Protein AF-A0A4Q5UXK5-F1 (afdb_monomer_lite)

Structure (mmCIF, N/CA/C/O backbone):
data_AF-A0A4Q5UXK5-F1
#
_entry.id   AF-A0A4Q5UXK5-F1
#
loop_
_atom_site.group_PDB
_atom_site.id
_atom_site.type_symbol
_atom_site.label_atom_id
_atom_site.label_alt_id
_atom_site.label_comp_id
_atom_site.label_asym_id
_atom_site.label_entity_id
_atom_site.label_seq_id
_atom_site.pdbx_PDB_ins_code
_atom_site.Cartn_x
_atom_site.Cartn_y
_atom_site.Cartn_z
_atom_site.occupancy
_atom_site.B_iso_or_equiv
_atom_site.auth_seq_id
_atom_site.auth_comp_id
_atom_site.auth_asym_id
_atom_site.auth_atom_id
_atom_site.pdbx_PDB_model_num
ATOM 1 N N . MET A 1 1 ? -14.669 1.263 8.302 1.00 88.19 1 MET A N 1
ATOM 2 C CA . MET A 1 1 ? -14.565 1.786 6.920 1.00 88.19 1 MET A CA 1
ATOM 3 C C . MET A 1 1 ? -13.680 0.834 6.129 1.00 88.19 1 MET A C 1
ATOM 5 O O . MET A 1 1 ? -12.861 0.179 6.762 1.00 88.19 1 MET A O 1
ATOM 9 N N . LYS A 1 2 ? -13.867 0.718 4.810 1.00 95.69 2 LYS A N 1
ATOM 10 C CA . LYS A 1 2 ? -13.001 -0.076 3.924 1.00 95.69 2 LYS A CA 1
ATOM 11 C C . LYS A 1 2 ? -12.395 0.841 2.864 1.00 95.69 2 LYS A C 1
ATOM 13 O O . LYS A 1 2 ? -13.109 1.706 2.356 1.00 95.69 2 LYS A O 1
ATOM 18 N N . ILE A 1 3 ? -11.112 0.668 2.565 1.00 98.06 3 ILE A N 1
ATOM 19 C CA . ILE A 1 3 ? -10.378 1.416 1.539 1.00 98.06 3 ILE A CA 1
ATOM 20 C C . ILE A 1 3 ? -9.886 0.420 0.491 1.00 98.06 3 ILE A C 1
ATOM 22 O O . ILE A 1 3 ? -9.264 -0.574 0.839 1.00 98.06 3 ILE A O 1
ATOM 26 N N . LEU A 1 4 ? -10.127 0.708 -0.788 1.00 97.62 4 LEU A N 1
ATOM 27 C CA . LEU A 1 4 ? -9.451 0.029 -1.892 1.00 97.62 4 LEU A CA 1
ATOM 28 C C . LEU A 1 4 ? -8.322 0.934 -2.391 1.00 97.62 4 LEU A C 1
ATOM 30 O O . LEU A 1 4 ? -8.586 1.998 -2.955 1.00 97.62 4 LEU A O 1
ATOM 34 N N . TYR A 1 5 ? -7.075 0.520 -2.184 1.00 97.06 5 TYR A N 1
ATOM 35 C CA . TYR A 1 5 ? -5.886 1.245 -2.615 1.00 97.06 5 TYR A CA 1
ATOM 36 C C . TYR A 1 5 ? -5.299 0.612 -3.882 1.00 97.06 5 TYR A C 1
ATOM 38 O O . TYR A 1 5 ? -4.569 -0.377 -3.832 1.00 97.06 5 TYR A O 1
ATOM 46 N N . ALA A 1 6 ? -5.643 1.181 -5.039 1.00 96.31 6 ALA A N 1
ATOM 47 C CA . ALA A 1 6 ? -5.093 0.762 -6.323 1.00 96.31 6 ALA A CA 1
ATOM 48 C C . ALA A 1 6 ? -3.769 1.489 -6.613 1.00 96.31 6 ALA A C 1
ATOM 50 O O . ALA A 1 6 ? -3.727 2.722 -6.587 1.00 96.31 6 ALA A O 1
ATOM 51 N N . LEU A 1 7 ? -2.702 0.747 -6.918 1.00 94.50 7 LEU A N 1
ATOM 52 C CA . LEU A 1 7 ? -1.392 1.307 -7.253 1.00 94.50 7 LEU A CA 1
ATOM 53 C C . LEU A 1 7 ? -0.785 0.670 -8.509 1.00 94.50 7 LEU A C 1
ATOM 55 O O . LEU A 1 7 ? -0.941 -0.521 -8.776 1.00 94.50 7 LEU A O 1
ATOM 59 N N . GLN A 1 8 ? -0.067 1.490 -9.275 1.00 92.62 8 GLN A N 1
ATOM 60 C CA . GLN A 1 8 ? 0.705 1.045 -10.431 1.00 92.62 8 GLN A CA 1
ATOM 61 C C . GLN A 1 8 ? 2.048 0.478 -9.957 1.00 92.62 8 GLN A C 1
ATOM 63 O O . GLN A 1 8 ? 2.821 1.167 -9.295 1.00 92.62 8 GLN A O 1
ATOM 68 N N . ALA A 1 9 ? 2.323 -0.778 -10.289 1.00 88.19 9 ALA A N 1
ATOM 69 C CA . ALA A 1 9 ? 3.510 -1.527 -9.892 1.00 88.19 9 ALA A CA 1
ATOM 70 C C . ALA A 1 9 ? 4.678 -1.381 -10.886 1.00 88.19 9 ALA A C 1
ATOM 72 O O . ALA A 1 9 ? 5.752 -1.938 -10.657 1.00 88.19 9 ALA A O 1
ATOM 73 N N . THR A 1 10 ? 4.504 -0.628 -11.978 1.00 91.12 10 THR A N 1
ATOM 74 C CA . THR A 1 10 ? 5.597 -0.272 -12.889 1.00 91.12 10 THR A CA 1
ATOM 75 C C . THR A 1 10 ? 6.262 1.036 -12.477 1.00 91.12 10 THR A C 1
ATOM 77 O O . THR A 1 10 ? 5.607 2.050 -12.267 1.00 91.12 10 THR A O 1
ATOM 80 N N . 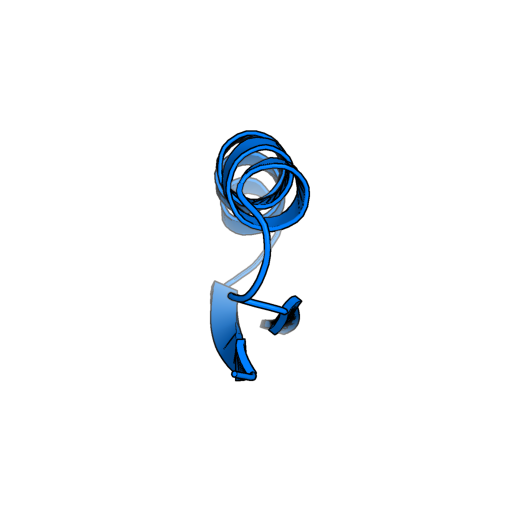GLY A 1 11 ? 7.594 1.014 -12.375 1.00 84.06 11 GLY A N 1
ATOM 81 C CA . GLY A 1 11 ? 8.407 2.148 -11.935 1.00 84.06 11 GLY A CA 1
ATOM 82 C C . GLY A 1 11 ? 8.616 2.194 -10.415 1.00 84.06 11 GLY A C 1
ATOM 83 O O . GLY A 1 11 ? 7.671 2.243 -9.630 1.00 84.06 11 GLY A O 1
ATOM 84 N N . ASN A 1 12 ? 9.884 2.247 -9.990 1.00 86.62 12 ASN A N 1
ATOM 85 C CA . ASN A 1 12 ? 10.280 2.159 -8.574 1.00 86.62 12 ASN A CA 1
ATOM 86 C C . ASN A 1 12 ? 9.697 3.280 -7.690 1.00 86.62 12 ASN A C 1
ATOM 88 O O . ASN A 1 12 ? 9.518 3.087 -6.490 1.00 86.62 12 ASN A O 1
ATOM 92 N N . GLY A 1 13 ? 9.375 4.440 -8.272 1.00 92.00 13 GLY A N 1
ATOM 93 C CA . GLY A 1 13 ? 8.805 5.571 -7.534 1.00 92.00 13 GLY A CA 1
ATOM 94 C C . GLY A 1 13 ? 7.401 5.303 -6.983 1.00 92.00 13 GLY A C 1
ATOM 95 O O . GLY A 1 13 ? 7.093 5.737 -5.874 1.00 92.00 13 GLY A O 1
ATOM 96 N N . HIS A 1 14 ? 6.568 4.552 -7.710 1.00 93.00 14 HIS A N 1
ATOM 97 C CA . HIS A 1 14 ? 5.203 4.243 -7.276 1.00 93.00 14 HIS A CA 1
ATOM 98 C C . HIS A 1 14 ? 5.193 3.266 -6.099 1.00 93.00 14 HIS A C 1
ATOM 100 O O . HIS A 1 14 ? 4.513 3.520 -5.107 1.00 93.00 14 HIS A O 1
ATOM 106 N N . ILE A 1 15 ? 6.016 2.213 -6.164 1.00 92.75 15 ILE A N 1
ATOM 107 C CA . ILE A 1 15 ? 6.196 1.259 -5.061 1.00 92.75 15 ILE A CA 1
ATOM 108 C C . ILE A 1 15 ? 6.777 1.964 -3.832 1.00 92.75 15 ILE A C 1
ATOM 110 O O . ILE A 1 15 ? 6.235 1.823 -2.741 1.00 92.75 15 ILE A O 1
ATOM 114 N N . SER A 1 16 ? 7.834 2.772 -4.000 1.00 94.69 16 SER A N 1
ATOM 115 C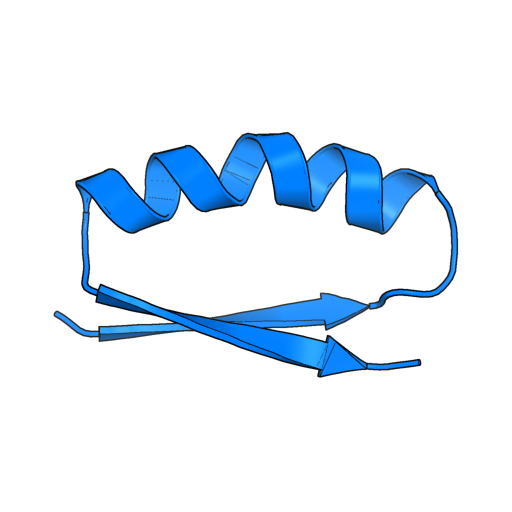 CA . SER A 1 16 ? 8.458 3.488 -2.878 1.00 94.69 16 SER A CA 1
ATOM 116 C C . SER A 1 16 ? 7.454 4.371 -2.142 1.00 94.69 16 SER A C 1
ATOM 118 O O . SER A 1 16 ? 7.432 4.383 -0.915 1.00 94.69 16 SER A O 1
ATOM 120 N N . ARG A 1 17 ? 6.591 5.080 -2.879 1.00 94.56 17 ARG A N 1
ATOM 121 C CA . ARG A 1 17 ? 5.559 5.920 -2.271 1.00 94.56 17 ARG A CA 1
ATOM 122 C C . ARG A 1 17 ? 4.434 5.098 -1.640 1.00 94.56 17 ARG A C 1
ATOM 124 O O . ARG A 1 17 ? 3.957 5.461 -0.569 1.00 94.56 17 ARG A O 1
ATOM 131 N N . ALA A 1 18 ? 4.004 4.014 -2.282 1.00 95.56 18 ALA A N 1
ATOM 132 C CA . ALA A 1 18 ? 2.969 3.138 -1.740 1.00 95.56 18 ALA A CA 1
ATOM 133 C C . ALA A 1 18 ? 3.392 2.525 -0.396 1.00 95.56 18 ALA A C 1
ATOM 135 O O . ALA A 1 18 ? 2.575 2.474 0.520 1.00 95.56 18 ALA A O 1
ATOM 136 N N . SER A 1 19 ? 4.669 2.160 -0.244 1.00 94.19 19 SER A N 1
ATOM 137 C CA . SER A 1 19 ? 5.231 1.645 1.012 1.00 94.19 19 SER A CA 1
ATOM 138 C C . SER A 1 19 ? 5.175 2.645 2.171 1.00 94.19 19 SER A C 1
ATOM 140 O O . SER A 1 19 ? 5.105 2.232 3.324 1.00 94.19 19 SER A O 1
ATOM 142 N N . GLU A 1 20 ? 5.193 3.950 1.890 1.00 97.12 20 GLU A N 1
ATOM 143 C CA . GLU A 1 20 ? 5.024 4.993 2.911 1.00 97.12 20 GLU A CA 1
ATOM 144 C C . GLU A 1 20 ? 3.544 5.255 3.234 1.00 97.12 20 GLU A C 1
ATOM 146 O O . GLU A 1 20 ? 3.196 5.538 4.378 1.00 97.12 20 GLU A O 1
ATOM 151 N N . ILE A 1 21 ? 2.662 5.165 2.232 1.00 96.88 21 ILE A N 1
ATOM 152 C CA . ILE A 1 21 ? 1.234 5.494 2.364 1.00 96.88 21 ILE A CA 1
ATOM 153 C C . ILE A 1 21 ? 0.433 4.342 2.981 1.00 96.88 21 ILE A C 1
ATOM 155 O O . ILE A 1 21 ? -0.427 4.590 3.827 1.00 96.88 21 ILE A O 1
ATOM 159 N N . LEU A 1 22 ? 0.691 3.097 2.571 1.00 97.19 22 LEU A N 1
ATOM 160 C CA . LEU A 1 22 ? -0.092 1.928 2.983 1.00 97.19 22 LEU A CA 1
ATOM 161 C C . LEU A 1 22 ? -0.181 1.772 4.514 1.00 97.19 22 LEU A C 1
ATOM 163 O O . LEU A 1 22 ? -1.305 1.666 5.007 1.00 97.19 22 LEU A O 1
ATOM 167 N N . PRO A 1 23 ? 0.921 1.879 5.290 1.00 97.94 23 PRO A N 1
ATOM 168 C CA . PRO A 1 23 ? 0.848 1.762 6.746 1.00 97.94 23 PRO A CA 1
ATOM 169 C C . PRO A 1 23 ? -0.046 2.826 7.388 1.00 97.94 23 PRO A C 1
ATOM 171 O O . PRO A 1 23 ? -0.702 2.563 8.389 1.00 97.94 23 PRO A O 1
ATOM 174 N N . ILE A 1 24 ? -0.102 4.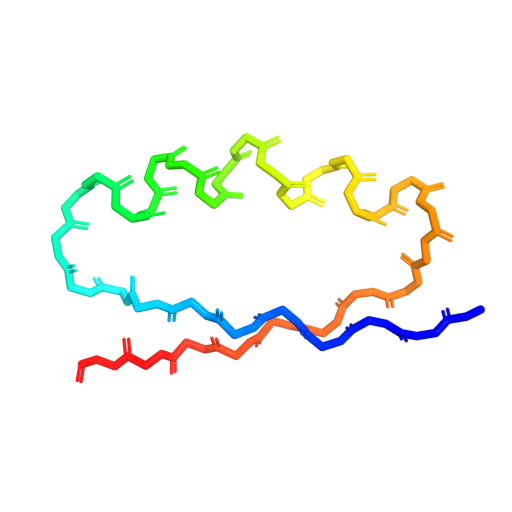032 6.811 1.00 98.06 24 ILE A N 1
ATOM 175 C CA . ILE A 1 24 ? -0.952 5.118 7.314 1.00 98.06 24 ILE A CA 1
ATOM 176 C C . ILE A 1 24 ? -2.426 4.770 7.080 1.00 98.06 24 ILE A C 1
ATOM 178 O O . ILE A 1 24 ? -3.242 4.929 7.987 1.00 98.06 24 ILE A O 1
ATOM 182 N N . LEU A 1 25 ? -2.769 4.259 5.894 1.00 97.94 25 LEU A N 1
ATOM 183 C CA . LEU A 1 25 ? -4.141 3.871 5.556 1.00 97.94 25 LEU A CA 1
ATOM 184 C C . LEU A 1 25 ? -4.655 2.735 6.453 1.00 97.94 25 LEU A C 1
ATOM 186 O O . LEU A 1 25 ? -5.798 2.798 6.908 1.00 97.94 25 LEU A O 1
ATOM 190 N N . GLU A 1 26 ? -3.802 1.757 6.768 1.00 97.69 26 GLU A N 1
ATOM 191 C CA . GLU A 1 26 ? -4.128 0.636 7.664 1.00 97.69 26 GLU A CA 1
ATOM 192 C C . GLU A 1 26 ? -4.431 1.090 9.104 1.00 97.69 26 GLU A C 1
ATOM 194 O O . GLU A 1 26 ? -5.194 0.433 9.811 1.00 97.69 26 GLU A O 1
ATOM 199 N N . THR A 1 27 ? -3.924 2.254 9.544 1.00 98.06 27 THR A N 1
ATOM 200 C CA . THR A 1 27 ? -4.322 2.830 10.848 1.00 98.06 27 THR A CA 1
ATOM 201 C C . THR A 1 27 ? -5.746 3.393 10.861 1.00 98.06 27 THR A C 1
ATOM 203 O O . THR A 1 27 ? -6.321 3.593 11.932 1.00 98.06 27 THR A O 1
ATOM 206 N N . MET A 1 28 ? -6.326 3.668 9.689 1.00 97.31 28 MET A N 1
ATOM 207 C CA . MET A 1 28 ? -7.610 4.362 9.544 1.00 97.31 28 MET A CA 1
ATOM 208 C C . MET A 1 28 ? -8.751 3.417 9.154 1.00 97.31 28 MET A C 1
ATOM 210 O O . MET A 1 28 ? -9.919 3.696 9.448 1.00 97.31 28 MET A O 1
ATOM 214 N N . ALA A 1 29 ? -8.442 2.330 8.446 1.00 98.06 29 ALA A N 1
ATOM 215 C CA . ALA A 1 29 ? -9.426 1.412 7.892 1.00 98.06 29 ALA A CA 1
ATOM 216 C C . ALA A 1 29 ? -8.802 0.065 7.506 1.00 98.06 29 ALA A C 1
ATOM 218 O O . ALA A 1 29 ? -7.592 -0.072 7.402 1.00 98.06 29 ALA A O 1
ATOM 219 N N . ASP A 1 30 ? -9.670 -0.904 7.229 1.00 98.31 30 ASP A N 1
ATOM 220 C CA . ASP A 1 30 ? -9.308 -2.132 6.523 1.00 98.31 30 ASP A CA 1
ATOM 221 C C . ASP A 1 30 ? -8.975 -1.784 5.060 1.00 98.31 30 ASP A C 1
ATOM 223 O O . ASP A 1 30 ? -9.787 -1.121 4.395 1.00 98.31 30 ASP A O 1
ATOM 227 N N . VAL A 1 31 ? -7.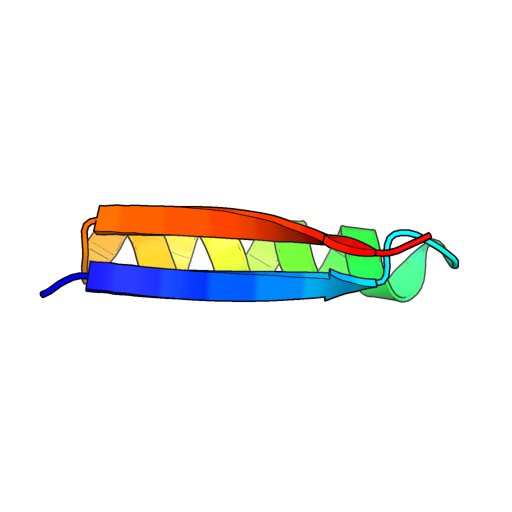780 -2.155 4.591 1.00 98.19 31 VAL A N 1
ATOM 228 C CA . VAL A 1 31 ? -7.245 -1.749 3.282 1.00 98.19 31 VAL A CA 1
ATOM 229 C C . VAL A 1 31 ? -7.050 -2.965 2.386 1.00 98.19 31 VAL A C 1
ATOM 231 O O . VAL A 1 31 ? -6.234 -3.835 2.669 1.00 98.19 31 VAL A O 1
ATOM 234 N N . ASP A 1 32 ? -7.739 -2.965 1.250 1.00 98.19 32 ASP A N 1
ATOM 235 C CA . ASP A 1 32 ? -7.496 -3.891 0.151 1.00 98.19 32 ASP A CA 1
ATOM 236 C C . ASP A 1 32 ? -6.554 -3.232 -0.863 1.00 98.19 32 ASP A C 1
ATOM 238 O O . ASP A 1 32 ? -6.765 -2.085 -1.265 1.00 98.19 32 ASP A O 1
ATOM 242 N N . VAL A 1 33 ? -5.520 -3.947 -1.309 1.00 96.56 33 VAL A N 1
ATOM 243 C CA . VAL A 1 33 ? -4.533 -3.426 -2.266 1.00 96.56 33 VAL A CA 1
ATOM 244 C C . VAL A 1 33 ? -4.731 -4.065 -3.635 1.00 96.56 33 VAL A C 1
ATOM 246 O O . VAL A 1 33 ? -4.712 -5.288 -3.767 1.00 96.56 33 VAL A O 1
ATOM 249 N N . LEU A 1 34 ? -4.873 -3.233 -4.670 1.00 96.69 34 LEU A N 1
ATOM 250 C CA . LEU A 1 34 ? -4.936 -3.676 -6.063 1.00 96.69 34 LEU A CA 1
ATOM 251 C C . LEU A 1 34 ? -3.697 -3.195 -6.818 1.00 96.69 34 LEU A C 1
ATOM 253 O O . LEU A 1 34 ? -3.435 -1.998 -6.900 1.00 96.69 34 LEU A O 1
ATOM 257 N N . LEU A 1 35 ? -2.952 -4.128 -7.401 1.00 94.31 35 LEU A N 1
ATOM 258 C CA . LEU A 1 35 ? -1.760 -3.832 -8.192 1.00 94.31 35 LEU A CA 1
ATOM 259 C C . LEU A 1 35 ? -2.104 -3.857 -9.683 1.00 94.31 35 LEU A C 1
ATOM 261 O O . LEU A 1 35 ? -2.681 -4.828 -10.170 1.00 94.31 35 LEU A O 1
ATOM 265 N N . SER A 1 36 ? -1.718 -2.807 -10.402 1.00 88.94 36 SER A N 1
ATOM 266 C CA . SER A 1 36 ? -1.752 -2.744 -11.866 1.00 88.94 36 SER A CA 1
ATOM 267 C C . SER A 1 36 ? -0.322 -2.796 -12.407 1.00 88.94 36 SER A C 1
ATOM 269 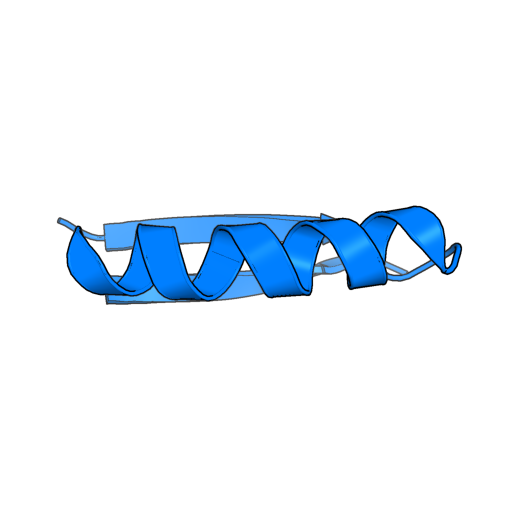O O . SER A 1 36 ? 0.567 -2.178 -11.830 1.00 88.94 36 SER A O 1
ATOM 271 N N . GLY A 1 37 ? -0.077 -3.571 -13.464 1.00 77.56 37 GLY A N 1
ATOM 272 C CA . GLY A 1 37 ? 1.218 -3.661 -14.152 1.00 77.56 37 GLY A CA 1
ATOM 273 C C . GLY A 1 37 ? 1.238 -2.756 -15.366 1.00 77.56 37 GLY A C 1
ATOM 274 O O . GLY A 1 37 ? 0.400 -3.003 -16.255 1.00 77.56 37 GLY A O 1
#

Secondary struc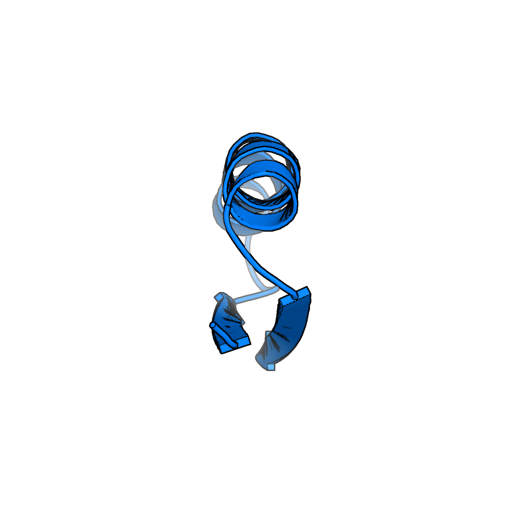ture (DSSP, 8-state):
-EEEEEEE-SSHHHHHHHHHHHHHHHTTSEEEEEEE-

Sequence (37 aa):
MKILYALQATGNGHISRASEILPILETMADVDVLLSG

pLDDT: mean 94.37, std 4.59, range [77.56, 98.31]

Radius of gyration: 9.96 Å; chains: 1; bounding box: 25×10×25 Å

Foldseek 3Di:
DEEEAEWEPPDPVRVVVCVVVVVVVVVVHHYHYHYDD